Protein AF-0000000074472280 (afdb_homodimer)

Secondary structure (DSSP, 8-state):
-------EEEEEEEEEEEEEEES-TT--STTS--SEEPPPPTTT--TT---HHHHHHHHHHHTPPPEEETTTTEEEEEEE-/-------EEEEEEEEEEEEEEES-TT--STT---SEEPPBPTTT--BT---HHHHHHHHHHHTPPPEEETTTTEEEEEEE-

Structure (mmCIF, N/CA/C/O backbone):
data_AF-0000000074472280-model_v1
#
loop_
_entity.id
_entity.type
_entity.pdbx_description
1 polymer 'Uncharacterized protein'
#
loop_
_atom_site.group_PDB
_atom_site.id
_atom_site.type_symbol
_atom_site.label_atom_id
_atom_site.label_alt_id
_atom_site.label_comp_id
_atom_site.label_asym_id
_atom_site.label_entity_id
_atom_site.label_seq_id
_atom_site.pdbx_PDB_ins_code
_atom_site.Cartn_x
_atom_site.Cartn_y
_atom_site.Cartn_z
_atom_site.occupancy
_atom_site.B_iso_or_equiv
_atom_site.auth_seq_id
_atom_site.auth_comp_id
_atom_site.auth_asym_id
_atom_site.auth_atom_id
_atom_site.pdbx_PDB_model_num
ATOM 1 N N . GLN A 1 1 ? 9.641 37.844 3.061 1 42.91 1 GLN A N 1
ATOM 2 C CA . GLN A 1 1 ? 9.625 36.5 3.662 1 42.91 1 GLN A CA 1
ATOM 3 C C . GLN A 1 1 ? 8.391 35.719 3.223 1 42.91 1 GLN A C 1
ATOM 5 O O . GLN A 1 1 ? 7.273 36.031 3.643 1 42.91 1 GLN A O 1
ATOM 10 N N . VAL A 1 2 ? 8.328 35.312 2.062 1 52.56 2 VAL A N 1
ATOM 11 C CA . VAL A 1 2 ? 7.145 34.594 1.622 1 52.56 2 VAL A CA 1
ATOM 12 C C . VAL A 1 2 ? 6.828 33.469 2.609 1 52.56 2 VAL A C 1
ATOM 14 O O . VAL A 1 2 ? 7.68 32.625 2.893 1 52.56 2 VAL A O 1
ATOM 17 N N . ARG A 1 3 ? 6.039 33.75 3.639 1 56.03 3 ARG A N 1
ATOM 18 C CA . ARG A 1 3 ? 5.57 32.844 4.66 1 56.03 3 ARG A CA 1
ATOM 19 C C . ARG A 1 3 ? 5.105 31.516 4.035 1 56.03 3 ARG A C 1
ATOM 21 O O . ARG A 1 3 ? 4.055 31.469 3.396 1 56.03 3 ARG A O 1
ATOM 28 N N . VAL A 1 4 ? 5.996 30.703 3.531 1 59.69 4 VAL A N 1
ATOM 29 C CA . VAL A 1 4 ? 5.609 29.391 3.025 1 59.69 4 VAL A CA 1
ATOM 30 C C . VAL A 1 4 ? 4.809 28.641 4.09 1 59.69 4 VAL A C 1
ATOM 32 O O . VAL A 1 4 ? 5.301 28.406 5.191 1 59.69 4 VAL A O 1
ATOM 35 N N . ASN A 1 5 ? 3.479 28.938 4.137 1 73.81 5 ASN A N 1
ATOM 36 C CA . ASN A 1 5 ? 2.66 28.219 5.102 1 73.81 5 ASN A CA 1
ATOM 37 C C . ASN A 1 5 ? 2.9 26.719 5.023 1 73.81 5 ASN A C 1
ATOM 39 O O . ASN A 1 5 ? 2.467 26.062 4.074 1 73.81 5 ASN A O 1
ATOM 43 N N . LEU A 1 6 ? 3.885 26.266 5.777 1 85.88 6 LEU A N 1
ATOM 44 C CA . LEU A 1 6 ? 4.195 24.844 5.863 1 85.88 6 LEU A CA 1
ATOM 45 C C . LEU A 1 6 ? 2.957 24.031 6.23 1 85.88 6 LEU A C 1
ATOM 47 O O . LEU A 1 6 ? 2.168 24.453 7.082 1 85.88 6 LEU A O 1
ATOM 51 N N . SER A 1 7 ? 2.533 23.266 5.371 1 90.62 7 SER A N 1
ATOM 52 C CA . SER A 1 7 ? 1.455 22.328 5.68 1 90.62 7 SER A CA 1
ATOM 53 C C . SER A 1 7 ? 1.919 20.875 5.539 1 90.62 7 SER A C 1
ATOM 55 O O . SER A 1 7 ? 2.975 20.609 4.957 1 90.62 7 SER A O 1
ATOM 57 N N . GLN A 1 8 ? 1.145 20.031 6.211 1 92.81 8 GLN A N 1
ATOM 58 C CA . GLN A 1 8 ? 1.376 18.594 6.078 1 92.81 8 GLN A CA 1
ATOM 59 C C . GLN A 1 8 ? 0.146 17.891 5.512 1 92.81 8 GLN A C 1
ATOM 61 O O . GLN A 1 8 ? -0.974 18.391 5.633 1 92.81 8 GLN A O 1
ATOM 66 N N . ILE A 1 9 ? 0.448 16.875 4.84 1 92.88 9 ILE A N 1
ATOM 67 C CA . ILE A 1 9 ? -0.603 15.969 4.395 1 92.88 9 ILE A CA 1
ATOM 68 C C . ILE A 1 9 ? -0.674 14.766 5.332 1 92.88 9 ILE A C 1
ATOM 70 O O . ILE A 1 9 ? 0.354 14.172 5.676 1 92.88 9 ILE A O 1
ATOM 74 N N . VAL A 1 10 ? -1.847 14.469 5.828 1 93.62 10 VAL A N 1
ATOM 75 C CA . VAL A 1 10 ? -2.123 13.25 6.582 1 93.62 10 VAL A CA 1
ATOM 76 C C . VAL A 1 10 ? -2.984 12.312 5.746 1 93.62 10 VAL A C 1
ATOM 78 O O . VAL A 1 10 ? -4.09 12.672 5.336 1 93.62 10 VAL A O 1
ATOM 81 N N . LEU A 1 11 ? -2.404 11.211 5.484 1 94.75 11 LEU A N 1
ATOM 82 C CA . LEU A 1 11 ? -3.119 10.203 4.707 1 94.75 11 LEU A CA 1
ATOM 83 C C . LEU A 1 11 ? -3.441 8.984 5.566 1 94.75 11 LEU A C 1
ATOM 85 O O . LEU A 1 11 ? -2.57 8.461 6.27 1 94.75 11 LEU A O 1
ATOM 89 N N . ASN A 1 12 ? -4.656 8.547 5.52 1 94.25 12 ASN A N 1
ATOM 90 C CA . ASN A 1 12 ? -5.129 7.305 6.117 1 94.25 12 ASN A CA 1
ATOM 91 C C . ASN A 1 12 ? -5.551 6.297 5.051 1 94.25 12 ASN A C 1
ATOM 93 O O . ASN A 1 12 ? -6.16 6.668 4.047 1 94.25 12 ASN A O 1
ATOM 97 N N . THR A 1 13 ? -5.27 5.082 5.359 1 95.75 13 THR A N 1
ATOM 98 C CA . THR A 1 13 ? -5.672 4.074 4.383 1 95.75 13 THR A CA 1
ATOM 99 C C . THR A 1 13 ? -6.152 2.805 5.082 1 95.75 13 THR A C 1
ATOM 101 O O . THR A 1 13 ? -5.602 2.414 6.113 1 95.75 13 THR A O 1
ATOM 104 N N . ILE A 1 14 ? -7.211 2.256 4.555 1 96.25 14 ILE A N 1
ATOM 105 C CA . ILE A 1 14 ? -7.66 0.906 4.883 1 96.25 14 ILE A CA 1
ATOM 106 C C . ILE A 1 14 ? -7.109 -0.083 3.857 1 96.25 14 ILE A C 1
ATOM 108 O O . ILE A 1 14 ? -7.137 0.183 2.652 1 96.25 14 ILE A O 1
ATOM 112 N N . PHE A 1 15 ? -6.633 -1.098 4.375 1 95.38 15 PHE A N 1
ATOM 113 C CA . PHE A 1 15 ? -5.938 -2.043 3.51 1 95.38 15 PHE A CA 1
ATOM 114 C C . PHE A 1 15 ? -6.262 -3.479 3.906 1 95.38 15 PHE A C 1
ATOM 116 O O . PHE A 1 15 ? -6.27 -3.812 5.094 1 95.38 15 PHE A O 1
ATOM 123 N N . TYR A 1 16 ? -6.605 -4.277 2.926 1 94.06 16 TYR A N 1
ATOM 124 C CA . TYR A 1 16 ? -6.758 -5.723 3.062 1 94.06 16 TYR A CA 1
ATOM 125 C C . TYR A 1 16 ? -6.09 -6.453 1.906 1 94.06 16 TYR A C 1
ATOM 127 O O . TYR A 1 16 ? -6.188 -6.027 0.753 1 94.06 16 TYR A O 1
ATOM 135 N N . SER A 1 17 ? -5.422 -7.539 2.195 1 95.06 17 SER A N 1
ATOM 136 C CA . SER A 1 17 ? -4.727 -8.266 1.14 1 95.06 17 SER A CA 1
ATOM 137 C C . SER A 1 17 ? -4.941 -9.773 1.275 1 95.06 17 SER A C 1
ATOM 139 O O . SER A 1 17 ? -5.227 -10.266 2.367 1 95.06 17 SER A O 1
ATOM 141 N N . TYR A 1 18 ? -4.809 -10.406 0.208 1 92.94 18 TYR A N 1
ATOM 142 C CA . TYR A 1 18 ? -4.773 -11.859 0.121 1 92.94 18 TYR A CA 1
ATOM 143 C C . TYR A 1 18 ? -3.803 -12.312 -0.962 1 92.94 18 TYR A C 1
ATOM 145 O O . TYR A 1 18 ? -3.725 -11.703 -2.031 1 92.94 18 TYR A O 1
ATOM 153 N N . PHE A 1 19 ? -3.033 -13.359 -0.552 1 93.75 19 PHE A N 1
ATOM 154 C CA . PHE A 1 19 ? -2.127 -13.836 -1.588 1 93.75 19 PHE A CA 1
ATOM 155 C C . PHE A 1 19 ? -2.145 -15.359 -1.659 1 93.75 19 PHE A C 1
ATOM 157 O O . PHE A 1 19 ? -2.557 -16.031 -0.708 1 93.75 19 PHE A O 1
ATOM 164 N N . TYR A 1 20 ? -1.777 -15.898 -2.799 1 93.62 20 TYR A N 1
ATOM 165 C CA . TYR A 1 20 ? -1.682 -17.328 -3.053 1 93.62 20 TYR A CA 1
ATOM 166 C C . TYR A 1 20 ? -0.495 -17.641 -3.955 1 93.62 20 TYR A C 1
ATOM 168 O O . TYR A 1 20 ? 0.138 -16.734 -4.5 1 93.62 20 TYR 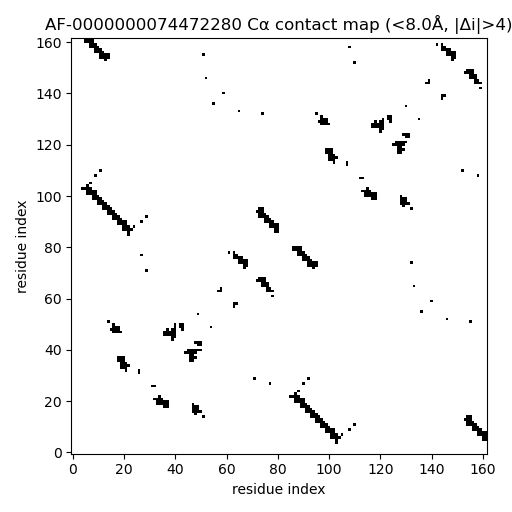A O 1
ATOM 176 N N . ILE A 1 21 ? -0.223 -18.938 -4.004 1 92.94 21 ILE A N 1
ATOM 177 C CA . ILE A 1 21 ? 0.911 -19.438 -4.777 1 92.94 21 ILE A CA 1
ATOM 178 C C . ILE A 1 21 ? 0.408 -20.156 -6.027 1 92.94 21 ILE A C 1
ATOM 180 O O . ILE A 1 21 ? -0.558 -20.922 -5.969 1 92.94 21 ILE A O 1
ATOM 184 N N . ILE A 1 22 ? 1.113 -19.875 -7.141 1 91.19 22 ILE A N 1
ATOM 185 C CA . ILE A 1 22 ? 0.771 -20.562 -8.383 1 91.19 22 ILE A CA 1
ATOM 186 C C . ILE A 1 22 ? 2.031 -21.156 -9 1 91.19 22 ILE A C 1
ATOM 188 O O . ILE A 1 22 ? 3.125 -20.609 -8.852 1 91.19 22 ILE A O 1
ATOM 192 N N . PHE A 1 23 ? 1.786 -22.297 -9.703 1 88.19 23 PHE A N 1
ATOM 193 C CA . PHE A 1 23 ? 2.877 -22.922 -10.43 1 88.19 23 PHE A CA 1
ATOM 194 C C . PHE A 1 23 ? 2.709 -22.734 -11.93 1 88.19 23 PHE A C 1
ATOM 196 O O . PHE A 1 23 ? 3.67 -22.875 -12.695 1 88.19 23 PHE A O 1
ATOM 203 N N . ASN A 1 24 ? 1.408 -22.484 -12.289 1 83.25 24 ASN A N 1
ATOM 204 C CA . ASN A 1 24 ? 1.132 -22.188 -13.688 1 83.25 24 ASN A CA 1
ATOM 205 C C . ASN A 1 24 ? 1.139 -20.672 -13.953 1 83.25 24 ASN A C 1
ATOM 207 O O . ASN A 1 24 ? 0.24 -19.969 -13.508 1 83.25 24 ASN A O 1
ATOM 211 N N . PHE A 1 25 ? 1.975 -20.203 -14.734 1 82.62 25 PHE A N 1
ATOM 212 C CA . PHE A 1 25 ? 2.252 -18.781 -14.906 1 82.62 25 PHE A CA 1
ATOM 213 C C . PHE A 1 25 ? 1.36 -18.188 -15.984 1 82.62 25 PHE A C 1
ATOM 215 O O . PHE A 1 25 ? 1.371 -16.969 -16.203 1 82.62 25 PHE A O 1
ATOM 222 N N . GLU A 1 26 ? 0.567 -19 -16.578 1 81.38 26 GLU A N 1
ATOM 223 C CA . GLU A 1 26 ? -0.239 -18.516 -17.688 1 81.38 26 GLU A CA 1
ATOM 224 C C . GLU A 1 26 ? -1.446 -17.719 -17.203 1 81.38 26 GLU A C 1
ATOM 226 O O . GLU A 1 26 ? -1.986 -16.891 -17.938 1 81.38 26 GLU A O 1
ATOM 231 N N . TYR A 1 27 ? -1.802 -18 -15.977 1 77 27 TYR A N 1
ATOM 232 C CA . TYR A 1 27 ? -2.996 -17.312 -15.484 1 77 27 TYR A CA 1
ATOM 233 C C . TYR A 1 27 ? -2.73 -16.656 -14.141 1 77 27 TYR A C 1
ATOM 235 O O . TYR A 1 27 ? -2.514 -17.328 -13.133 1 77 27 TYR A O 1
ATOM 243 N N . THR A 1 28 ? -2.666 -15.297 -14.172 1 78.75 28 THR A N 1
ATOM 244 C CA . THR A 1 28 ? -2.322 -14.609 -12.938 1 78.75 28 THR A CA 1
ATOM 245 C C . THR A 1 28 ? -3.406 -13.602 -12.555 1 78.75 28 THR A C 1
ATOM 247 O O . THR A 1 28 ? -3.301 -12.922 -11.531 1 78.75 28 THR A O 1
ATOM 250 N N . SER A 1 29 ? -4.496 -13.469 -13.328 1 78.5 29 SER A N 1
ATOM 251 C CA . SER A 1 29 ? -5.547 -12.5 -13.023 1 78.5 29 SER A CA 1
ATOM 252 C C . SER A 1 29 ? -6.445 -13.008 -11.898 1 78.5 29 SER A C 1
ATOM 254 O O . SER A 1 29 ? -6.527 -14.211 -11.648 1 78.5 29 SER A O 1
ATOM 256 N N . PRO A 1 30 ? -7.086 -12.062 -11.203 1 75.88 30 PRO A N 1
ATOM 257 C CA . PRO A 1 30 ? -8.039 -12.5 -10.172 1 75.88 30 PRO A CA 1
ATOM 258 C C . PRO A 1 30 ? -9.031 -13.539 -10.695 1 75.88 30 PRO A C 1
ATOM 260 O O . PRO A 1 30 ? -9.547 -13.398 -11.812 1 75.88 30 PRO A O 1
ATOM 263 N N . GLY A 1 31 ? -9.258 -14.617 -9.906 1 74.19 31 GLY A N 1
ATOM 264 C CA . GLY A 1 31 ? -10.188 -15.656 -10.297 1 74.19 31 GLY A CA 1
ATOM 265 C C . GLY A 1 31 ? -9.5 -16.875 -10.875 1 74.19 31 GLY A C 1
ATOM 266 O O . GLY A 1 31 ? -10.141 -17.922 -11.078 1 74.19 31 GLY A O 1
ATOM 267 N N . CYS A 1 32 ? -8.266 -16.781 -11.25 1 78.56 32 CYS A N 1
ATOM 268 C CA . CYS A 1 32 ? -7.543 -17.938 -11.781 1 78.56 32 CYS A CA 1
ATOM 269 C C . CYS A 1 32 ? -7.281 -18.969 -10.688 1 78.56 32 CYS A C 1
ATOM 271 O O . CYS A 1 32 ? -7.16 -18.609 -9.508 1 78.56 32 CYS A O 1
ATOM 273 N N . PRO A 1 33 ? -7.281 -20.234 -11.109 1 80.44 33 PRO A N 1
ATOM 274 C CA . PRO A 1 33 ? -6.977 -21.281 -10.117 1 80.44 33 PRO A CA 1
ATOM 275 C C . PRO A 1 33 ? -5.602 -21.094 -9.477 1 80.44 33 PRO A C 1
ATOM 277 O O . PRO A 1 33 ? -4.656 -20.656 -10.148 1 80.44 33 PRO A O 1
ATOM 280 N N . PHE A 1 34 ? -5.691 -21.234 -8.148 1 81.62 34 PHE A N 1
ATOM 281 C CA . PHE A 1 34 ? -4.41 -21.156 -7.457 1 81.62 34 PHE A CA 1
ATOM 282 C C . PHE A 1 34 ? -3.971 -22.547 -6.992 1 81.62 34 PHE A C 1
ATOM 284 O O . PHE A 1 34 ? -4.77 -23.484 -6.977 1 81.62 34 PHE A O 1
ATOM 291 N N . THR A 1 35 ? -2.695 -22.688 -6.766 1 86.88 35 THR A N 1
ATOM 292 C CA . THR A 1 35 ? -2.129 -23.953 -6.32 1 86.88 35 THR A CA 1
ATOM 293 C C . THR A 1 35 ? -2.379 -24.156 -4.828 1 86.88 35 THR A C 1
ATOM 295 O O . THR A 1 35 ? -2.906 -25.203 -4.422 1 86.88 35 THR A O 1
ATOM 298 N N . ARG A 1 36 ? -1.951 -23.172 -4.023 1 90.62 36 ARG A N 1
ATOM 299 C CA . ARG A 1 36 ? -2.189 -23.234 -2.584 1 90.62 36 ARG A CA 1
ATOM 300 C C . ARG A 1 36 ? -2.258 -21.844 -1.967 1 90.62 36 ARG A C 1
ATOM 302 O O . ARG A 1 36 ? -1.747 -20.891 -2.541 1 90.62 36 ARG A O 1
ATOM 309 N N . PRO A 1 37 ? -2.896 -21.844 -0.76 1 91.25 37 PRO A N 1
ATOM 310 C CA . PRO A 1 37 ? -2.877 -20.562 -0.035 1 91.25 37 PRO A CA 1
ATOM 311 C C . PRO A 1 37 ? -1.471 -20.141 0.386 1 91.25 37 PRO A C 1
ATOM 313 O O . PRO A 1 37 ? -0.547 -20.969 0.366 1 91.25 37 PRO A O 1
ATOM 316 N N . GLY A 1 38 ? -1.354 -18.844 0.63 1 90.44 38 GLY A N 1
ATOM 317 C CA . GLY A 1 38 ? -0.11 -18.344 1.186 1 90.44 38 GLY A CA 1
ATOM 318 C C . GLY A 1 38 ? 0.133 -18.797 2.613 1 90.44 38 GLY A C 1
ATOM 319 O O . GLY A 1 38 ? -0.814 -19.078 3.352 1 90.44 38 GLY A O 1
ATOM 320 N N . ASP A 1 39 ? 1.345 -18.828 2.91 1 87.38 39 ASP A N 1
ATOM 321 C CA . ASP A 1 39 ? 1.703 -19.125 4.293 1 87.38 39 ASP A CA 1
ATOM 322 C C . ASP A 1 39 ? 1.33 -17.969 5.219 1 87.38 39 ASP A C 1
ATOM 324 O O . ASP A 1 39 ? 1.149 -16.844 4.77 1 87.38 39 ASP A O 1
ATOM 328 N N . PRO A 1 40 ? 1.061 -18.328 6.551 1 82.94 40 PRO A N 1
ATOM 329 C CA . PRO A 1 40 ? 0.833 -17.234 7.48 1 82.94 40 PRO A CA 1
ATOM 330 C C . PRO A 1 40 ? 1.961 -16.203 7.461 1 82.94 40 PRO A C 1
ATOM 332 O O . PRO A 1 40 ? 3.133 -16.562 7.332 1 82.94 40 PRO A O 1
ATOM 335 N N . GLY A 1 41 ? 1.492 -14.938 7.395 1 71 41 GLY A N 1
ATOM 336 C CA . GLY A 1 41 ? 2.479 -13.867 7.453 1 71 41 GLY A CA 1
ATOM 337 C C . GLY A 1 41 ? 3.102 -13.703 8.828 1 71 41 GLY A C 1
ATOM 338 O O . GLY A 1 41 ? 2.574 -14.219 9.82 1 71 41 GLY A O 1
ATOM 339 N N . PRO A 1 42 ? 4.316 -13.141 8.773 1 65.44 42 PRO A N 1
ATOM 340 C CA . PRO A 1 42 ? 5.023 -13.008 10.047 1 65.44 42 PRO A CA 1
ATOM 341 C C . PRO A 1 42 ? 4.27 -12.141 11.055 1 65.44 42 PRO A C 1
ATOM 343 O O . PRO A 1 42 ? 4.492 -12.258 12.258 1 65.44 42 PRO A O 1
ATOM 346 N N . TYR A 1 43 ? 3.355 -11.266 10.562 1 61.59 43 TYR A N 1
ATOM 347 C CA . TYR A 1 43 ? 2.797 -10.328 11.531 1 61.59 43 TYR A CA 1
ATOM 348 C C . TYR A 1 43 ? 1.331 -10.641 11.805 1 61.59 43 TYR A C 1
ATOM 350 O O . TYR A 1 43 ? 0.793 -10.25 12.852 1 61.59 43 TYR A O 1
ATOM 358 N N . THR A 1 44 ? 0.61 -11.133 10.844 1 64.75 44 THR A N 1
ATOM 359 C CA . THR A 1 44 ? -0.833 -11.258 11.016 1 64.75 44 THR A CA 1
ATOM 360 C C . THR A 1 44 ? -1.196 -12.648 11.523 1 64.75 44 THR A C 1
ATOM 362 O O . THR A 1 44 ? -2.303 -12.867 12.023 1 64.75 44 THR A O 1
ATOM 365 N N . ASN A 1 45 ? -0.296 -13.523 11.656 1 72.19 45 ASN A N 1
ATOM 366 C CA . ASN A 1 45 ? -0.612 -14.922 11.922 1 72.19 45 ASN A CA 1
ATOM 367 C C . ASN A 1 45 ? -1.84 -15.383 11.141 1 72.19 45 ASN A C 1
ATOM 369 O O . ASN A 1 45 ? -2.541 -16.297 11.555 1 72.19 45 ASN A O 1
ATOM 373 N N . LEU A 1 46 ? -2.273 -14.531 10.281 1 82.69 46 LEU A N 1
ATOM 374 C CA . LEU A 1 46 ? -3.379 -14.875 9.398 1 82.69 46 LEU A CA 1
ATOM 375 C C . LEU A 1 46 ? -2.859 -15.453 8.078 1 82.69 46 LEU A C 1
ATOM 377 O O . LEU A 1 46 ? -1.904 -14.922 7.504 1 82.69 46 LEU A O 1
ATOM 381 N N . ILE A 1 47 ? -3.414 -16.531 7.715 1 90 47 ILE A N 1
ATOM 382 C CA . ILE A 1 47 ? -3.047 -17.203 6.469 1 90 47 ILE A CA 1
ATOM 383 C C . ILE A 1 47 ? -3.326 -16.281 5.289 1 90 47 ILE A C 1
ATOM 385 O O . ILE A 1 47 ? -4.355 -15.594 5.254 1 90 47 ILE A O 1
ATOM 389 N N . SER A 1 48 ? -2.385 -16.234 4.363 1 93.31 48 SER A N 1
ATOM 390 C CA . SER A 1 48 ? -2.561 -15.672 3.031 1 93.31 48 SER A CA 1
ATOM 391 C C . SER A 1 48 ? -2.729 -14.156 3.098 1 93.31 48 SER A C 1
ATOM 393 O O . SER A 1 48 ? -3.311 -13.547 2.195 1 93.31 48 SER A O 1
ATOM 395 N N . THR A 1 49 ? -2.26 -13.492 4.219 1 93.12 49 THR A N 1
ATOM 396 C CA . THR A 1 49 ? -2.322 -12.039 4.328 1 93.12 49 THR A CA 1
ATOM 397 C C . THR A 1 49 ? -0.926 -11.453 4.516 1 93.12 49 THR A C 1
ATOM 399 O O . THR A 1 49 ? -0.045 -12.102 5.086 1 93.12 49 THR A O 1
ATOM 402 N N . LEU A 1 50 ? -0.621 -10.281 4.031 1 93 50 LEU A N 1
ATOM 403 C CA . LEU A 1 50 ? 0.565 -9.461 4.277 1 93 50 LEU A CA 1
ATOM 404 C C . LEU A 1 50 ? 0.177 -8.07 4.766 1 93 50 LEU A C 1
ATOM 406 O O . LEU A 1 50 ? -0.865 -7.543 4.379 1 93 50 LEU A O 1
ATOM 410 N N . SER A 1 51 ? 0.977 -7.57 5.621 1 92.75 51 SER A N 1
ATOM 411 C CA . SER A 1 51 ? 0.732 -6.203 6.074 1 92.75 51 SER A CA 1
ATOM 412 C C . SER A 1 51 ? 0.987 -5.195 4.961 1 92.75 51 SER A C 1
ATOM 414 O O . SER A 1 51 ? 1.685 -5.5 3.988 1 92.75 51 SER A O 1
ATOM 416 N N . PHE A 1 52 ? 0.46 -4.039 5.102 1 95.56 52 PHE A N 1
ATOM 417 C CA . PHE A 1 52 ? 0.673 -2.941 4.164 1 95.56 52 PHE A CA 1
ATOM 418 C C . PHE A 1 52 ? 2.156 -2.617 4.039 1 95.56 52 PHE A C 1
ATOM 420 O O . PHE A 1 52 ? 2.688 -2.523 2.932 1 95.56 52 PHE A O 1
ATOM 427 N N . LYS A 1 53 ? 2.836 -2.551 5.16 1 93.75 53 LYS A N 1
ATOM 428 C CA . LYS A 1 53 ? 4.266 -2.254 5.172 1 93.75 53 LYS A CA 1
ATOM 429 C C . LYS A 1 53 ? 5.051 -3.309 4.398 1 93.75 53 LYS A C 1
ATOM 431 O O . LYS A 1 53 ? 5.926 -2.977 3.596 1 93.75 53 LYS A O 1
ATOM 436 N N . LYS A 1 54 ? 4.773 -4.539 4.664 1 93.25 54 LYS A N 1
ATOM 437 C CA . LYS A 1 54 ? 5.488 -5.625 3.996 1 93.25 54 LYS A CA 1
ATOM 438 C C . LYS A 1 54 ? 5.246 -5.594 2.488 1 93.25 54 LYS A C 1
ATOM 440 O O . LYS A 1 54 ? 6.148 -5.902 1.705 1 93.25 54 LYS A O 1
ATOM 445 N N . ILE A 1 55 ? 4.035 -5.262 2.096 1 95.75 55 ILE A N 1
ATOM 446 C CA . ILE A 1 55 ? 3.719 -5.211 0.673 1 95.75 55 ILE A CA 1
ATOM 447 C C . ILE A 1 55 ? 4.508 -4.09 0.005 1 95.75 55 ILE A C 1
ATOM 449 O O . ILE A 1 55 ? 5.09 -4.285 -1.065 1 95.75 55 ILE A O 1
ATOM 453 N N . ILE A 1 56 ? 4.574 -2.924 0.611 1 96.19 56 ILE A N 1
ATOM 454 C CA . ILE A 1 56 ? 5.34 -1.812 0.058 1 96.19 56 ILE A CA 1
ATOM 455 C C . ILE A 1 56 ? 6.812 -2.203 -0.051 1 96.19 56 ILE A C 1
ATOM 457 O O . ILE A 1 56 ? 7.453 -1.958 -1.076 1 96.19 56 ILE A O 1
ATOM 461 N N . GLU A 1 57 ? 7.375 -2.832 0.967 1 94.62 57 GLU A N 1
ATOM 462 C CA . GLU A 1 57 ? 8.758 -3.311 0.931 1 94.62 57 GLU A CA 1
ATOM 463 C C . GLU A 1 57 ? 8.969 -4.285 -0.223 1 94.62 57 GLU A C 1
ATOM 465 O O . GLU A 1 57 ? 9.984 -4.211 -0.921 1 94.62 57 GLU A O 1
ATOM 470 N N . THR A 1 58 ? 8.047 -5.215 -0.379 1 95.12 58 THR A N 1
ATOM 471 C CA . THR A 1 58 ? 8.133 -6.23 -1.426 1 95.12 58 THR A CA 1
ATOM 472 C C . THR A 1 58 ? 8.133 -5.582 -2.807 1 95.12 58 THR A C 1
ATOM 474 O O . THR A 1 58 ? 8.953 -5.93 -3.66 1 95.12 58 THR A O 1
ATOM 477 N N . ILE A 1 59 ? 7.211 -4.652 -3.023 1 97.12 59 ILE A N 1
ATOM 478 C CA . ILE A 1 59 ? 7.09 -3.961 -4.301 1 97.12 59 ILE A CA 1
ATOM 479 C C . ILE A 1 59 ? 8.383 -3.213 -4.609 1 97.12 59 ILE A C 1
ATOM 481 O O . ILE A 1 59 ? 8.914 -3.303 -5.719 1 97.12 59 ILE A O 1
ATOM 485 N N . ASN A 1 60 ? 8.906 -2.486 -3.654 1 95.56 60 ASN A N 1
ATOM 486 C CA . ASN A 1 60 ? 10.117 -1.693 -3.838 1 95.56 60 ASN A CA 1
ATOM 487 C C . ASN A 1 60 ? 11.344 -2.58 -4.066 1 95.56 60 ASN A C 1
ATOM 489 O O . ASN A 1 60 ? 12.133 -2.328 -4.977 1 95.56 60 ASN A O 1
ATOM 493 N N . PHE A 1 61 ? 11.461 -3.562 -3.277 1 95.12 61 PHE A N 1
ATOM 494 C CA . PHE A 1 61 ? 12.641 -4.426 -3.328 1 95.12 61 PHE A CA 1
ATOM 495 C C . PHE A 1 61 ? 12.703 -5.172 -4.656 1 95.12 61 PHE A C 1
ATOM 497 O O . PHE A 1 61 ? 13.789 -5.348 -5.219 1 95.12 61 PHE A O 1
ATOM 504 N N . ASN A 1 62 ? 11.547 -5.621 -5.18 1 95.62 62 ASN A N 1
ATOM 505 C CA . ASN A 1 62 ? 11.5 -6.465 -6.371 1 95.62 62 ASN A CA 1
ATOM 506 C C . ASN A 1 62 ? 11.172 -5.648 -7.621 1 95.62 62 ASN A C 1
ATOM 508 O O . ASN A 1 62 ? 11.016 -6.207 -8.711 1 95.62 62 ASN A O 1
ATOM 512 N N . ASN A 1 63 ? 10.977 -4.336 -7.434 1 95.75 63 ASN A N 1
ATOM 513 C CA . ASN A 1 63 ? 10.633 -3.465 -8.555 1 95.75 63 ASN A CA 1
ATOM 514 C C . ASN A 1 63 ? 9.414 -3.984 -9.312 1 95.75 63 ASN A C 1
ATOM 516 O O . ASN A 1 63 ? 9.453 -4.129 -10.531 1 95.75 63 ASN A O 1
ATOM 520 N N . ILE A 1 64 ? 8.43 -4.219 -8.641 1 96.69 64 ILE A N 1
ATOM 521 C CA . ILE A 1 64 ? 7.238 -4.879 -9.172 1 96.69 64 ILE A CA 1
ATOM 522 C C . ILE A 1 64 ? 6.297 -3.836 -9.773 1 96.69 64 ILE A C 1
ATOM 524 O O . ILE A 1 64 ? 6.133 -2.746 -9.219 1 96.69 64 ILE A O 1
ATOM 528 N N . ILE A 1 65 ? 5.613 -4.238 -10.812 1 95.81 65 ILE A N 1
ATOM 529 C CA . ILE A 1 65 ? 4.559 -3.43 -11.414 1 95.81 65 ILE A CA 1
ATOM 530 C C . ILE A 1 65 ? 3.227 -3.729 -10.727 1 95.81 65 ILE A C 1
ATOM 532 O O . ILE A 1 65 ? 2.883 -4.891 -10.508 1 95.81 65 ILE A O 1
ATOM 536 N N . ILE A 1 66 ? 2.514 -2.684 -10.359 1 96.5 66 ILE A N 1
ATOM 537 C CA . ILE A 1 66 ? 1.182 -2.803 -9.773 1 96.5 66 ILE A CA 1
ATOM 538 C C . ILE A 1 66 ? 0.13 -2.762 -10.883 1 96.5 66 ILE A C 1
ATOM 540 O O . ILE A 1 66 ? 0.172 -1.892 -11.758 1 96.5 66 ILE A O 1
ATOM 544 N N . ILE A 1 67 ? -0.761 -3.646 -10.945 1 94.5 67 ILE A N 1
ATOM 545 C CA . ILE A 1 67 ? -1.846 -3.703 -11.922 1 94.5 67 ILE A CA 1
ATOM 546 C C . ILE A 1 67 ? -3.172 -3.387 -11.234 1 94.5 67 ILE A C 1
ATOM 548 O O . ILE A 1 67 ? -3.492 -3.963 -10.195 1 94.5 67 ILE A O 1
ATOM 552 N N . TRP A 1 68 ? -3.943 -2.473 -11.742 1 95.38 68 TRP A N 1
ATOM 553 C CA . TRP A 1 68 ? -5.285 -2.172 -11.258 1 95.38 68 TRP A CA 1
ATOM 554 C C . TRP A 1 68 ? -6.34 -2.912 -12.078 1 95.38 68 TRP A C 1
ATOM 556 O O . TRP A 1 68 ? -6.391 -2.775 -13.305 1 95.38 68 TRP A O 1
ATOM 566 N N . ASP A 1 69 ? -7.098 -3.699 -11.422 1 93.31 69 ASP A N 1
ATOM 567 C CA . ASP A 1 69 ? -8.266 -4.348 -12.008 1 93.31 69 ASP A CA 1
ATOM 568 C C . ASP A 1 69 ? -9.547 -3.594 -11.656 1 93.31 69 ASP A C 1
ATOM 570 O O . ASP A 1 69 ? -10.078 -3.738 -10.555 1 93.31 69 ASP A O 1
ATOM 574 N N . GLU A 1 70 ? -10.102 -2.912 -12.586 1 92.25 70 GLU A N 1
ATOM 575 C CA . GLU A 1 70 ? -11.273 -2.07 -12.359 1 92.25 70 GLU A CA 1
ATOM 576 C C . GLU A 1 70 ? -12.516 -2.912 -12.062 1 92.25 70 GLU A C 1
ATOM 578 O O . GLU A 1 70 ? -13.32 -2.555 -11.203 1 92.25 70 GLU A O 1
ATOM 583 N N . THR A 1 71 ? -12.617 -4.02 -12.789 1 92.56 71 THR A N 1
ATOM 584 C CA . THR A 1 71 ? -13.789 -4.871 -12.633 1 92.56 71 THR A CA 1
ATOM 585 C C . THR A 1 71 ? -13.836 -5.473 -11.234 1 92.56 71 THR A C 1
ATOM 587 O O . THR A 1 71 ? -14.875 -5.414 -10.562 1 92.56 71 THR A O 1
ATOM 590 N N . ALA A 1 72 ? -12.711 -5.98 -10.75 1 92.62 72 ALA A N 1
ATOM 591 C CA . ALA A 1 72 ? -12.656 -6.609 -9.438 1 92.62 72 ALA A CA 1
ATOM 592 C C . ALA A 1 72 ? -12.406 -5.578 -8.344 1 92.62 72 ALA A C 1
ATOM 594 O O . ALA A 1 72 ? -12.523 -5.887 -7.152 1 92.62 72 ALA A O 1
ATOM 595 N N . ALA A 1 73 ? -12.07 -4.324 -8.734 1 93.06 73 ALA A N 1
ATOM 596 C CA . ALA A 1 73 ? -11.758 -3.225 -7.82 1 93.06 73 ALA A CA 1
ATOM 597 C C . ALA A 1 73 ? -10.617 -3.602 -6.871 1 93.06 73 ALA A C 1
ATOM 599 O O . ALA A 1 73 ? -10.719 -3.396 -5.66 1 93.06 73 ALA A O 1
ATOM 600 N N . VAL A 1 74 ? -9.555 -4.234 -7.426 1 94.75 74 VAL A N 1
ATOM 601 C CA . VAL A 1 74 ? -8.375 -4.594 -6.648 1 94.75 74 VAL A CA 1
ATOM 602 C C . VAL A 1 74 ? -7.109 -4.227 -7.426 1 94.75 74 VAL A C 1
ATOM 604 O O . VAL A 1 74 ? -7.137 -4.133 -8.656 1 94.75 74 VAL A O 1
ATOM 607 N N . ASN A 1 75 ? -6.062 -3.93 -6.648 1 95.81 75 ASN A N 1
ATOM 608 C CA . ASN A 1 75 ? -4.707 -3.967 -7.184 1 95.81 75 ASN A CA 1
ATOM 609 C C . ASN A 1 75 ? -4.09 -5.355 -7.051 1 95.81 75 ASN A C 1
ATOM 611 O O . ASN A 1 75 ? -4.277 -6.027 -6.035 1 95.81 75 ASN A O 1
ATOM 615 N N . TYR A 1 76 ? -3.377 -5.766 -8.039 1 94.94 76 TYR A N 1
ATOM 616 C CA . TYR A 1 76 ? -2.652 -7.016 -7.832 1 94.94 76 TYR A CA 1
ATOM 617 C C . TYR A 1 76 ? -1.224 -6.91 -8.352 1 94.94 76 TYR A C 1
ATOM 619 O O . TYR A 1 76 ? -0.923 -6.066 -9.195 1 94.94 76 TYR A O 1
ATOM 627 N N . ILE A 1 77 ? -0.384 -7.652 -7.75 1 95.69 77 ILE A N 1
ATOM 628 C CA . ILE A 1 77 ? 1.031 -7.754 -8.094 1 95.69 77 ILE A CA 1
ATOM 629 C C . ILE A 1 77 ? 1.443 -9.219 -8.148 1 95.69 77 ILE A C 1
ATOM 631 O O . ILE A 1 77 ? 0.787 -10.078 -7.555 1 95.69 77 ILE A O 1
ATOM 635 N N . ILE A 1 78 ? 2.459 -9.461 -8.93 1 94.62 78 ILE A N 1
ATOM 636 C CA . ILE A 1 78 ? 2.98 -10.805 -9.109 1 94.62 78 ILE A CA 1
ATOM 637 C C . ILE A 1 78 ? 4.504 -10.789 -9.031 1 94.62 78 ILE A C 1
ATOM 639 O O . ILE A 1 78 ? 5.152 -9.922 -9.625 1 94.62 78 ILE A O 1
ATOM 643 N N . TRP A 1 79 ? 5.039 -11.719 -8.242 1 94.19 79 TRP A N 1
ATOM 644 C CA . TRP A 1 79 ? 6.492 -11.836 -8.211 1 94.19 79 TRP A CA 1
ATOM 645 C C . TRP A 1 79 ? 6.922 -13.281 -7.992 1 94.19 79 TRP A C 1
ATOM 647 O O . TRP A 1 79 ? 6.113 -14.117 -7.586 1 94.19 79 TRP A O 1
ATOM 657 N N . ASN A 1 80 ? 8.117 -13.531 -8.312 1 90.62 80 ASN A N 1
ATOM 658 C CA . ASN A 1 80 ? 8.656 -14.875 -8.172 1 90.62 80 ASN A CA 1
ATOM 659 C C . ASN A 1 80 ? 8.93 -15.227 -6.711 1 90.62 80 ASN A C 1
ATOM 661 O O . ASN A 1 80 ? 9.383 -14.375 -5.941 1 90.62 80 ASN A O 1
ATOM 665 N N . ASN A 1 81 ? 8.461 -16.391 -6.363 1 83.75 81 ASN A N 1
ATOM 666 C CA . ASN A 1 81 ? 8.688 -16.906 -5.023 1 83.75 81 ASN A CA 1
ATOM 667 C C . ASN A 1 81 ? 10.078 -17.547 -4.895 1 83.75 81 ASN A C 1
ATOM 669 O O . ASN A 1 81 ? 10.555 -18.188 -5.824 1 83.75 81 ASN A O 1
ATOM 673 N N . GLN B 1 1 ? 19.719 -32.156 -11.188 1 42.84 1 GLN B N 1
ATOM 674 C CA . GLN B 1 1 ? 18.969 -30.984 -11.594 1 42.84 1 GLN B CA 1
ATOM 675 C C . GLN B 1 1 ? 17.922 -30.625 -10.547 1 42.84 1 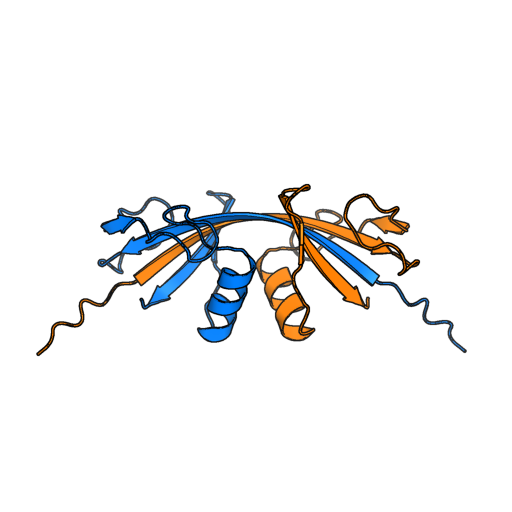GLN B C 1
ATOM 677 O O . GLN B 1 1 ? 16.922 -31.328 -10.383 1 42.84 1 GLN B O 1
ATOM 682 N N . VAL B 1 2 ? 18.25 -30.125 -9.484 1 52.03 2 VAL B N 1
ATOM 683 C CA . VAL B 1 2 ? 17.266 -29.797 -8.461 1 52.03 2 VAL B CA 1
ATOM 684 C C . VAL B 1 2 ? 16.141 -28.953 -9.07 1 52.03 2 VAL B C 1
ATOM 686 O O . VAL B 1 2 ? 16.406 -27.906 -9.664 1 52.03 2 VAL B O 1
ATOM 689 N N . ARG B 1 3 ? 15.094 -29.562 -9.578 1 56.31 3 ARG B N 1
ATOM 690 C CA . ARG B 1 3 ? 13.906 -28.938 -10.164 1 56.31 3 ARG B CA 1
ATOM 691 C C . ARG B 1 3 ? 13.398 -27.812 -9.289 1 56.31 3 ARG B C 1
ATOM 693 O O . ARG B 1 3 ? 12.852 -28.047 -8.211 1 56.31 3 ARG B O 1
ATOM 700 N N . VAL B 1 4 ? 14.086 -26.688 -9.219 1 59.44 4 VAL B N 1
ATOM 701 C CA . VAL B 1 4 ? 13.57 -25.531 -8.5 1 59.44 4 VAL B CA 1
ATOM 702 C C . VAL B 1 4 ? 12.148 -25.219 -8.969 1 59.44 4 VAL B C 1
ATOM 704 O O . VAL B 1 4 ? 11.922 -24.969 -10.156 1 59.44 4 VAL B O 1
ATOM 707 N N . ASN B 1 5 ? 11.164 -25.953 -8.383 1 73.75 5 ASN B N 1
ATOM 708 C CA . ASN B 1 5 ? 9.781 -25.656 -8.758 1 73.75 5 ASN B CA 1
ATOM 709 C C . ASN B 1 5 ? 9.492 -24.172 -8.68 1 73.75 5 ASN B C 1
ATOM 711 O O . ASN B 1 5 ? 9.336 -23.609 -7.586 1 73.75 5 ASN B O 1
ATOM 715 N N . LEU B 1 6 ? 9.781 -23.469 -9.758 1 85.88 6 LEU B N 1
ATOM 716 C CA . LEU B 1 6 ? 9.5 -22.047 -9.867 1 85.88 6 LEU B CA 1
ATOM 717 C C . LEU B 1 6 ? 8.031 -21.75 -9.562 1 85.88 6 LEU B C 1
ATOM 719 O O . LEU B 1 6 ? 7.148 -22.5 -9.992 1 85.88 6 LEU B O 1
ATOM 723 N N . SER B 1 7 ? 7.797 -21.094 -8.547 1 90.31 7 SER B N 1
ATOM 724 C CA . SER B 1 7 ? 6.445 -20.625 -8.25 1 90.31 7 SER B CA 1
ATOM 725 C C . SER B 1 7 ? 6.379 -19.109 -8.219 1 90.31 7 SER B C 1
ATOM 727 O O . SER B 1 7 ? 7.41 -18.438 -8.156 1 90.31 7 SER B O 1
ATOM 729 N N . GLN B 1 8 ? 5.129 -18.656 -8.398 1 92.69 8 GLN B N 1
ATOM 730 C CA . GLN B 1 8 ? 4.871 -17.234 -8.258 1 92.69 8 GLN B CA 1
ATOM 731 C C . GLN B 1 8 ? 3.859 -16.969 -7.148 1 92.69 8 GLN B C 1
ATOM 733 O O . GLN B 1 8 ? 3.066 -17.844 -6.797 1 92.69 8 GLN B O 1
ATOM 738 N N . ILE B 1 9 ? 4.047 -15.852 -6.594 1 92.81 9 ILE B N 1
ATOM 739 C CA . ILE B 1 9 ? 3.059 -15.344 -5.652 1 92.81 9 ILE B CA 1
ATOM 740 C C . ILE B 1 9 ? 2.154 -14.328 -6.352 1 92.81 9 ILE B C 1
ATOM 742 O O . ILE B 1 9 ? 2.635 -13.445 -7.066 1 92.81 9 ILE B O 1
ATOM 746 N N . VAL B 1 10 ? 0.866 -14.516 -6.254 1 93.56 10 VAL B N 1
ATOM 747 C CA . VAL B 1 10 ? -0.133 -13.547 -6.691 1 93.56 10 VAL B CA 1
ATOM 748 C C . VAL B 1 10 ? -0.795 -12.898 -5.477 1 93.56 10 VAL B C 1
ATOM 750 O O . VAL B 1 10 ? -1.389 -13.594 -4.645 1 93.56 10 VAL B O 1
ATOM 753 N N . LEU B 1 11 ? -0.601 -11.648 -5.402 1 94.75 11 LEU B N 1
ATOM 754 C CA . LEU B 1 11 ? -1.194 -10.898 -4.305 1 94.75 11 LEU B CA 1
ATOM 755 C C . LEU B 1 11 ? -2.273 -9.945 -4.816 1 94.75 11 LEU B C 1
ATOM 757 O O . LEU B 1 11 ? -2.053 -9.211 -5.777 1 94.75 11 LEU B O 1
ATOM 761 N N . ASN B 1 12 ? -3.412 -9.969 -4.199 1 94.19 12 ASN B N 1
ATOM 762 C CA . ASN B 1 12 ? -4.508 -9.031 -4.418 1 94.19 12 ASN B CA 1
ATOM 763 C C . ASN B 1 12 ? -4.742 -8.156 -3.191 1 94.19 12 ASN B C 1
ATOM 765 O O . ASN B 1 12 ? -4.668 -8.633 -2.057 1 94.19 12 ASN B O 1
ATOM 769 N N . THR B 1 13 ? -5.078 -6.965 -3.477 1 95.75 13 THR B N 1
ATOM 770 C CA . THR B 1 13 ? -5.336 -6.09 -2.338 1 95.75 13 THR B CA 1
ATOM 771 C C . THR B 1 13 ? -6.488 -5.137 -2.639 1 95.75 13 THR B C 1
ATOM 773 O O . THR B 1 13 ? -6.625 -4.66 -3.768 1 95.75 13 THR B O 1
ATOM 776 N N . ILE B 1 14 ? -7.309 -4.945 -1.646 1 96.25 14 ILE B N 1
ATOM 777 C CA . ILE B 1 14 ? -8.305 -3.877 -1.621 1 96.25 14 ILE B CA 1
ATOM 778 C C . ILE B 1 14 ? -7.75 -2.674 -0.861 1 96.25 14 ILE B C 1
ATOM 780 O O . ILE B 1 14 ? -7.141 -2.83 0.2 1 96.25 14 ILE B O 1
ATOM 784 N N . PHE B 1 15 ? -7.949 -1.611 -1.442 1 95.38 15 PHE B N 1
ATOM 785 C CA . PHE B 1 15 ? -7.328 -0.409 -0.898 1 95.38 15 PHE B CA 1
ATOM 786 C C . PHE B 1 15 ? -8.281 0.777 -0.984 1 95.38 15 PHE B C 1
ATOM 788 O O . PHE B 1 15 ? -8.93 0.983 -2.01 1 95.38 15 PHE B O 1
ATOM 795 N N . TYR B 1 16 ? -8.422 1.501 0.108 1 94.12 16 TYR B N 1
ATOM 796 C CA . TYR B 1 16 ? -9.125 2.775 0.181 1 94.12 16 TYR B CA 1
ATOM 797 C C . TYR B 1 16 ? -8.32 3.801 0.968 1 94.12 16 TYR B C 1
ATOM 799 O O . TYR B 1 16 ? -7.727 3.475 1.999 1 94.12 16 TYR B O 1
ATOM 807 N N . SER B 1 17 ? -8.305 5.008 0.496 1 94.88 17 SER B N 1
ATOM 808 C CA . SER B 1 17 ? -7.52 6.031 1.188 1 94.88 17 SER B CA 1
ATOM 809 C C . SER B 1 17 ? -8.289 7.344 1.287 1 94.88 17 SER B C 1
ATOM 811 O O . SER B 1 17 ? -9.18 7.609 0.478 1 94.88 17 SER B O 1
ATOM 813 N N . TYR B 1 18 ? -7.93 8.086 2.238 1 92.81 18 TYR B N 1
ATOM 814 C CA . TYR B 1 18 ? -8.375 9.461 2.426 1 92.81 18 TYR B CA 1
ATOM 815 C C . TYR B 1 18 ? -7.258 10.32 2.996 1 92.81 18 TYR B C 1
ATOM 817 O O . TYR B 1 18 ? -6.5 9.875 3.861 1 92.81 18 TYR B O 1
ATOM 825 N N . PHE B 1 19 ? -7.176 11.531 2.379 1 93.81 19 PHE B N 1
ATOM 826 C CA . PHE B 1 19 ? -6.141 12.391 2.943 1 93.81 19 PHE B CA 1
ATOM 827 C C . PHE B 1 19 ? -6.66 13.805 3.145 1 93.81 19 PHE B C 1
ATOM 829 O O . PHE B 1 19 ? -7.656 14.203 2.535 1 93.81 19 PHE B O 1
ATOM 836 N N . TYR B 1 20 ? -6.043 14.531 4.051 1 93.69 20 TYR B N 1
ATOM 837 C CA . TYR B 1 20 ? -6.359 15.922 4.359 1 93.69 20 TYR B CA 1
ATOM 838 C C . TYR B 1 20 ? -5.094 16.719 4.66 1 93.69 20 TYR B C 1
ATOM 840 O O . TYR B 1 20 ? -4.008 16.141 4.781 1 93.69 20 TYR B O 1
ATOM 848 N N . ILE B 1 21 ? -5.309 18.016 4.711 1 93.06 21 ILE B N 1
ATOM 849 C CA . ILE B 1 21 ? -4.211 18.953 4.941 1 93.06 21 ILE B CA 1
ATOM 850 C C . ILE B 1 21 ? -4.32 19.547 6.348 1 93.06 21 ILE B C 1
ATOM 852 O O . ILE B 1 21 ? -5.41 19.906 6.793 1 93.06 21 ILE B O 1
ATOM 856 N N . ILE B 1 22 ? -3.146 19.625 6.992 1 91.5 22 ILE B N 1
ATOM 857 C CA . ILE B 1 22 ? -3.121 20.25 8.312 1 91.5 22 ILE B CA 1
ATOM 858 C C . ILE B 1 22 ? -2.025 21.312 8.352 1 91.5 22 ILE B C 1
ATOM 860 O O . ILE B 1 22 ? -0.998 21.172 7.684 1 91.5 22 ILE B O 1
ATOM 864 N N . PHE B 1 23 ? -2.314 22.328 9.188 1 88.44 23 PHE B N 1
ATOM 865 C CA . PHE B 1 23 ? -1.321 23.375 9.398 1 88.44 23 PHE B CA 1
ATOM 866 C C . PHE B 1 23 ? -0.722 23.281 10.797 1 88.44 23 PHE B C 1
ATOM 868 O O . PHE B 1 23 ? 0.353 23.812 11.055 1 88.44 23 PHE B O 1
ATOM 875 N N . ASN B 1 24 ? -1.528 22.578 11.68 1 83.69 24 ASN B N 1
ATOM 876 C CA . ASN B 1 24 ? -1.021 22.328 13.023 1 83.69 24 ASN B CA 1
ATOM 877 C C . ASN B 1 24 ? -0.369 20.953 13.125 1 83.69 24 ASN B C 1
ATOM 879 O O . ASN B 1 24 ? -1.056 19.922 13.078 1 83.69 24 ASN B O 1
ATOM 883 N N . PHE B 1 25 ? 0.834 20.875 13.391 1 82.94 25 PHE B N 1
ATOM 884 C CA . PHE B 1 25 ? 1.638 19.672 13.289 1 82.94 25 PHE B CA 1
ATOM 885 C C . PHE B 1 25 ? 1.602 18.891 14.602 1 82.94 25 PHE B C 1
ATOM 887 O O . PHE B 1 25 ? 2.137 17.781 14.68 1 82.94 25 PHE B O 1
ATOM 894 N N . GLU B 1 26 ? 0.929 19.406 15.539 1 81.75 26 GLU B N 1
ATOM 895 C CA . GLU B 1 26 ? 0.938 18.781 16.859 1 81.75 26 GLU B CA 1
ATOM 896 C C . GLU B 1 26 ? 0.006 17.562 16.906 1 81.75 26 GLU B C 1
ATOM 898 O O . GLU B 1 26 ? 0.179 16.672 17.734 1 81.75 26 GLU B O 1
ATOM 903 N N . TYR B 1 27 ? -0.931 17.609 16 1 77.75 27 TYR B N 1
ATOM 904 C CA . TYR B 1 27 ? -1.894 16.516 16.031 1 77.75 27 TYR B CA 1
ATOM 905 C C . TYR B 1 27 ? -2.029 15.875 14.656 1 77.75 27 TYR B C 1
ATOM 907 O O . TYR B 1 27 ? -2.504 16.5 13.711 1 77.75 27 TYR B O 1
ATOM 915 N N . THR B 1 28 ? -1.501 14.617 14.555 1 79.12 28 THR B N 1
ATOM 916 C CA . THR B 1 28 ? -1.523 13.992 13.234 1 79.12 28 THR B CA 1
ATOM 917 C C . THR B 1 28 ? -2.225 12.641 13.289 1 79.12 28 THR B C 1
ATOM 919 O O . THR B 1 28 ? -2.357 11.961 12.273 1 79.12 28 THR B O 1
ATOM 922 N N . SER B 1 29 ? -2.719 12.195 14.445 1 78.62 29 SER B N 1
ATOM 923 C CA . SER B 1 29 ? -3.371 10.891 14.555 1 78.62 29 SER B CA 1
ATOM 924 C C . SER B 1 29 ? -4.789 10.938 13.992 1 78.62 29 SER B C 1
ATOM 926 O O . SER B 1 29 ? -5.398 12.008 13.914 1 78.62 29 SER B O 1
ATOM 928 N N . PRO B 1 30 ? -5.301 9.766 13.586 1 76 30 PRO B N 1
ATOM 929 C CA . PRO B 1 30 ? -6.691 9.742 13.125 1 76 30 PRO B CA 1
ATOM 930 C C . PRO B 1 30 ? -7.652 10.398 14.117 1 76 30 PRO B C 1
ATOM 932 O O . PRO B 1 30 ? -7.531 10.195 15.328 1 76 30 PRO B O 1
ATOM 935 N N . GLY B 1 31 ? -8.555 11.258 13.586 1 74.56 31 GLY B N 1
ATOM 936 C CA . GLY B 1 31 ? -9.523 11.945 14.43 1 74.56 31 GLY B CA 1
ATOM 937 C C . GLY B 1 31 ? -9.141 13.375 14.742 1 74.56 31 GLY B C 1
ATOM 938 O O . GLY B 1 31 ? -9.938 14.133 15.297 1 74.56 31 GLY B O 1
ATOM 939 N N . CYS B 1 32 ? -7.914 13.742 14.516 1 78.88 32 CYS B N 1
ATOM 940 C CA . CYS B 1 32 ? -7.488 15.117 14.766 1 78.88 32 CYS B CA 1
ATOM 941 C C . CYS B 1 32 ? -8.133 16.078 13.773 1 78.88 32 CYS B C 1
ATOM 943 O O . CYS B 1 32 ? -8.438 15.688 12.641 1 78.88 32 CYS B O 1
ATOM 945 N N . PRO B 1 33 ? -8.406 17.297 14.273 1 81 33 PRO B N 1
ATOM 946 C CA . PRO B 1 33 ? -8.961 18.297 13.352 1 81 33 PRO B CA 1
ATOM 947 C C . PRO B 1 33 ? -8.055 18.562 12.148 1 81 33 PRO B C 1
ATOM 949 O O . PRO B 1 33 ? -6.828 18.547 12.281 1 81 33 PRO B O 1
ATOM 952 N N . PHE B 1 34 ? -8.758 18.547 11.016 1 82.5 34 PHE B N 1
ATOM 953 C CA . PHE B 1 34 ? -7.992 18.875 9.82 1 82.5 34 PHE B CA 1
ATOM 954 C C . PHE B 1 34 ? -8.336 20.281 9.344 1 82.5 34 PHE B C 1
ATOM 956 O O . PHE B 1 34 ? -9.328 20.875 9.773 1 82.5 34 PHE B O 1
ATOM 963 N N . THR B 1 35 ? -7.434 20.859 8.57 1 87.38 35 THR B N 1
ATOM 964 C CA . THR B 1 35 ? -7.629 22.203 8.039 1 87.38 35 THR B CA 1
ATOM 965 C C . THR B 1 35 ? -8.57 22.188 6.84 1 87.38 35 THR B C 1
ATOM 967 O O . THR B 1 35 ? -9.555 22.922 6.801 1 87.38 35 THR B O 1
ATOM 970 N N . ARG B 1 36 ? -8.227 21.344 5.859 1 90.75 36 ARG B N 1
ATOM 971 C CA . ARG B 1 36 ? -9.086 21.203 4.691 1 90.75 36 ARG B CA 1
ATOM 972 C C . ARG B 1 36 ? -8.922 19.828 4.047 1 90.75 36 ARG B C 1
ATOM 974 O O . ARG B 1 36 ? -7.902 19.172 4.25 1 90.75 36 ARG B O 1
ATOM 981 N N . PRO B 1 37 ? -9.992 19.484 3.254 1 91.25 37 PRO B N 1
ATOM 982 C CA . PRO B 1 37 ? -9.844 18.25 2.488 1 91.25 37 PRO B CA 1
ATOM 983 C C . PRO B 1 37 ? -8.727 18.328 1.452 1 91.25 37 PRO B C 1
ATOM 985 O O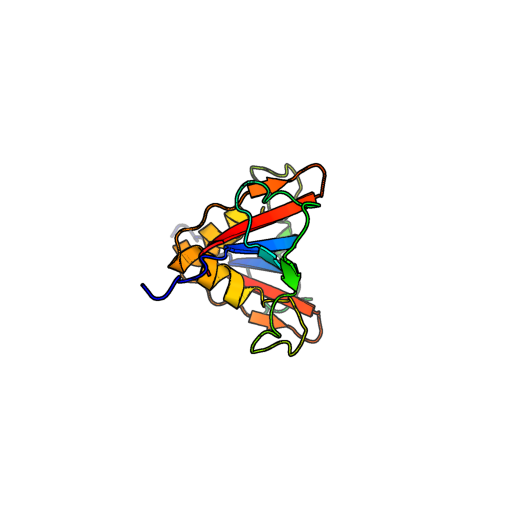 . PRO B 1 37 ? -8.242 19.422 1.142 1 91.25 37 PRO B O 1
ATOM 988 N N . GLY B 1 38 ? -8.273 17.141 1.056 1 90.5 38 GLY B N 1
ATOM 989 C CA . GLY B 1 38 ? -7.316 17.062 -0.036 1 90.5 38 GLY B CA 1
ATOM 990 C C . GLY B 1 38 ? -7.91 17.453 -1.377 1 90.5 38 GLY B C 1
ATOM 991 O O . GLY B 1 38 ? -9.117 17.328 -1.591 1 90.5 38 GLY B O 1
ATOM 992 N N . ASP B 1 39 ? -7.047 17.891 -2.174 1 87.38 39 ASP B N 1
ATOM 993 C CA . ASP B 1 39 ? -7.473 18.188 -3.537 1 87.38 39 ASP B CA 1
ATOM 994 C C . ASP B 1 39 ? -7.789 16.906 -4.305 1 87.38 39 ASP B C 1
ATOM 996 O O . ASP B 1 39 ? -7.336 15.82 -3.93 1 87.38 39 ASP B O 1
ATOM 1000 N N . PRO B 1 40 ? -8.734 17.047 -5.332 1 82.94 40 PRO B N 1
ATOM 1001 C CA . PRO B 1 40 ? -8.953 15.859 -6.164 1 82.94 40 PRO B CA 1
ATOM 1002 C C . PRO B 1 40 ? -7.656 15.305 -6.754 1 82.94 40 PRO B C 1
ATOM 1004 O O . PRO B 1 40 ? -6.766 16.078 -7.129 1 82.94 40 PRO B O 1
ATOM 1007 N N . GLY B 1 41 ? -7.555 13.953 -6.629 1 70.81 41 GLY B N 1
ATOM 1008 C CA . GLY B 1 41 ? -6.398 13.312 -7.234 1 70.81 41 GLY B CA 1
ATOM 1009 C C . GLY B 1 41 ? -6.441 13.312 -8.75 1 70.81 41 GLY B C 1
ATOM 1010 O O . GLY B 1 41 ? -7.496 13.539 -9.352 1 70.81 41 GLY B O 1
ATOM 1011 N N . PRO B 1 42 ? -5.227 13.234 -9.289 1 65.06 42 PRO B N 1
ATOM 1012 C CA . PRO B 1 42 ? -5.168 13.305 -10.75 1 65.06 42 PRO B CA 1
ATOM 1013 C C . PRO B 1 42 ? -5.941 12.18 -11.43 1 65.06 42 PRO B C 1
ATOM 1015 O O . PRO B 1 42 ? -6.332 12.305 -12.594 1 65.06 42 PRO B O 1
ATOM 1018 N N . TYR B 1 43 ? -6.168 11.039 -10.711 1 61.22 43 TYR B N 1
ATOM 1019 C CA . TYR B 1 43 ? -6.746 9.914 -11.445 1 61.22 43 TYR B CA 1
ATOM 1020 C C . TYR B 1 43 ? -8.188 9.664 -11.023 1 61.22 43 TYR B C 1
ATOM 1022 O O . TYR B 1 43 ? -8.969 9.086 -11.773 1 61.22 43 TYR B O 1
ATOM 1030 N N . THR B 1 44 ? -8.508 9.875 -9.766 1 63.66 44 THR B N 1
ATOM 1031 C CA . THR B 1 44 ? -9.812 9.453 -9.273 1 63.66 44 THR B CA 1
ATOM 1032 C C . THR B 1 44 ? -10.828 10.586 -9.391 1 63.66 44 THR B C 1
ATOM 1034 O O . THR B 1 44 ? -12.039 10.352 -9.328 1 63.66 44 THR B O 1
ATOM 1037 N N . ASN B 1 45 ? -10.453 11.719 -9.781 1 71.69 45 ASN B N 1
ATOM 1038 C CA . ASN B 1 45 ? -11.312 12.891 -9.695 1 71.69 45 ASN B CA 1
ATOM 1039 C C . ASN B 1 45 ? -12.117 12.906 -8.398 1 71.69 45 ASN B C 1
ATOM 1041 O O . ASN B 1 45 ? -13.203 13.492 -8.336 1 71.69 45 ASN B O 1
ATOM 1045 N N . LEU B 1 46 ? -11.781 11.984 -7.547 1 82.25 46 LEU B N 1
ATOM 1046 C CA . LEU B 1 46 ? -12.391 11.961 -6.223 1 82.25 46 LEU B CA 1
ATOM 1047 C C . LEU B 1 46 ? -11.586 12.797 -5.234 1 82.25 46 LEU B C 1
ATOM 1049 O O . LEU B 1 46 ? -10.352 12.719 -5.215 1 82.25 46 LEU B O 1
ATOM 1053 N N . ILE B 1 47 ? -12.273 13.617 -4.555 1 89.69 47 ILE B N 1
ATOM 1054 C CA . ILE B 1 47 ? -11.664 14.477 -3.549 1 89.69 47 ILE B CA 1
ATOM 1055 C C . ILE B 1 47 ? -11.023 13.617 -2.459 1 89.69 47 ILE B C 1
ATOM 1057 O O . ILE B 1 47 ? -11.602 12.617 -2.033 1 89.69 47 ILE B O 1
ATOM 1061 N N . SER B 1 48 ? -9.836 14 -2.043 1 93.25 48 SER B N 1
ATOM 1062 C CA . SER B 1 48 ? -9.18 13.523 -0.831 1 93.25 48 SER B CA 1
ATOM 1063 C C . SER B 1 48 ? -8.805 12.055 -0.948 1 93.25 48 SER B C 1
ATOM 1065 O O . SER B 1 48 ? -8.68 11.359 0.062 1 93.25 48 SER B O 1
ATOM 1067 N N . THR B 1 49 ? -8.664 11.516 -2.217 1 92.88 49 THR B N 1
ATOM 1068 C CA . THR B 1 49 ? -8.25 10.133 -2.416 1 92.88 49 THR B CA 1
ATOM 1069 C C . THR B 1 49 ? -6.977 10.07 -3.256 1 92.88 49 THR B C 1
ATOM 1071 O O . THR B 1 49 ? -6.738 10.93 -4.102 1 92.88 49 THR B O 1
ATOM 1074 N N . LEU B 1 50 ? -6.094 9.117 -3.051 1 92.75 50 LEU B N 1
ATOM 1075 C CA . LEU B 1 50 ? -4.938 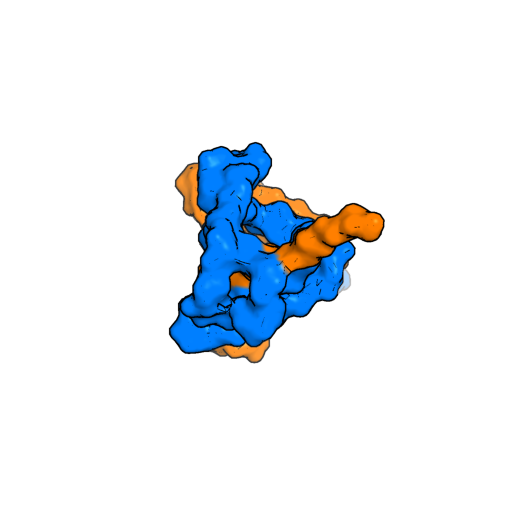8.758 -3.867 1 92.75 50 LEU B CA 1
ATOM 1076 C C . LEU B 1 50 ? -4.98 7.285 -4.25 1 92.75 50 LEU B C 1
ATOM 1078 O O . LEU B 1 50 ? -5.48 6.453 -3.49 1 92.75 50 LEU B O 1
ATOM 1082 N N . SER B 1 51 ? -4.527 7.027 -5.422 1 92.56 51 SER B N 1
ATOM 1083 C CA . SER B 1 51 ? -4.449 5.629 -5.836 1 92.56 51 SER B CA 1
ATOM 1084 C C . SER B 1 51 ? -3.389 4.875 -5.039 1 92.56 51 SER B C 1
ATOM 1086 O O . SER B 1 51 ? -2.49 5.488 -4.457 1 92.56 51 SER B O 1
ATOM 1088 N N . PHE B 1 52 ? -3.475 3.602 -5.023 1 95.5 52 PHE B N 1
ATOM 1089 C CA . PHE B 1 52 ? -2.496 2.738 -4.375 1 95.5 52 PHE B CA 1
ATOM 1090 C C . PHE B 1 52 ? -1.104 2.967 -4.953 1 95.5 52 PHE B C 1
ATOM 1092 O O . PHE B 1 52 ? -0.143 3.164 -4.207 1 95.5 52 PHE B O 1
ATOM 1099 N N . LYS B 1 53 ? -1.016 3.049 -6.258 1 93.75 53 LYS B N 1
ATOM 1100 C CA . LYS B 1 53 ? 0.262 3.277 -6.926 1 93.75 53 LYS B CA 1
ATOM 1101 C C . LYS B 1 53 ? 0.877 4.605 -6.496 1 93.75 53 LYS B C 1
ATOM 1103 O O . LYS B 1 53 ? 2.07 4.676 -6.195 1 93.75 53 LYS B O 1
ATOM 1108 N N . LYS B 1 54 ? 0.098 5.633 -6.508 1 93.12 54 LYS B N 1
ATOM 1109 C CA . LYS B 1 54 ? 0.594 6.953 -6.137 1 93.12 54 LYS B CA 1
ATOM 1110 C C . LYS B 1 54 ? 1.071 6.977 -4.688 1 93.12 54 LYS B C 1
ATOM 1112 O O . LYS B 1 54 ? 2.049 7.652 -4.363 1 93.12 54 LYS B O 1
ATOM 1117 N N . ILE B 1 55 ? 0.363 6.258 -3.824 1 95.75 55 ILE B N 1
ATOM 1118 C CA . ILE B 1 55 ? 0.745 6.227 -2.416 1 95.75 55 ILE B CA 1
ATOM 1119 C C . ILE B 1 55 ? 2.09 5.523 -2.262 1 95.75 55 ILE B C 1
ATOM 1121 O O . ILE B 1 55 ? 2.973 6.004 -1.547 1 95.75 55 ILE B O 1
ATOM 1125 N N . ILE B 1 56 ? 2.295 4.414 -2.934 1 96.19 56 ILE B N 1
ATOM 1126 C CA . ILE B 1 56 ? 3.564 3.699 -2.873 1 96.19 56 ILE B CA 1
ATOM 1127 C C . ILE B 1 56 ? 4.688 4.594 -3.395 1 96.19 56 ILE B C 1
ATOM 1129 O O . ILE B 1 56 ? 5.754 4.68 -2.781 1 96.19 56 ILE B O 1
ATOM 1133 N N . GLU B 1 57 ? 4.48 5.277 -4.504 1 94.69 57 GLU B N 1
ATOM 1134 C CA . GLU B 1 57 ? 5.461 6.211 -5.043 1 94.69 57 GLU B CA 1
ATOM 1135 C C . GLU B 1 57 ? 5.805 7.297 -4.023 1 94.69 57 GLU B C 1
ATOM 1137 O O . GLU B 1 57 ? 6.977 7.648 -3.855 1 94.69 57 GLU B O 1
ATOM 1142 N N . THR B 1 58 ? 4.785 7.863 -3.398 1 95.06 58 THR B N 1
ATO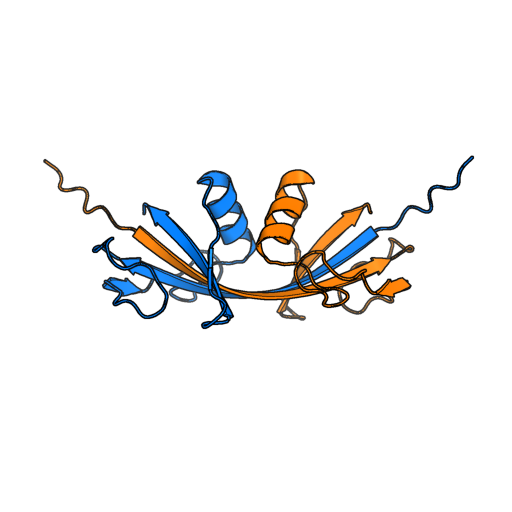M 1143 C CA . THR B 1 58 ? 4.957 8.93 -2.416 1 95.06 58 THR B CA 1
ATOM 1144 C C . THR B 1 58 ? 5.797 8.445 -1.236 1 95.06 58 THR B C 1
ATOM 1146 O O . THR B 1 58 ? 6.727 9.133 -0.808 1 95.06 58 THR B O 1
ATOM 1149 N N . ILE B 1 59 ? 5.453 7.266 -0.703 1 97.12 59 ILE B N 1
ATOM 1150 C CA . ILE B 1 59 ? 6.168 6.688 0.433 1 97.12 59 ILE B CA 1
ATOM 1151 C C . ILE B 1 59 ? 7.633 6.48 0.068 1 97.12 59 ILE B C 1
ATOM 1153 O O . ILE B 1 59 ? 8.531 6.848 0.834 1 97.12 59 ILE B O 1
ATOM 1157 N N . ASN B 1 60 ? 7.906 5.914 -1.084 1 95.62 60 ASN B N 1
ATOM 1158 C CA . ASN B 1 60 ? 9.266 5.625 -1.523 1 95.62 60 ASN B CA 1
ATOM 1159 C C . ASN B 1 60 ? 10.055 6.902 -1.785 1 95.62 60 ASN B C 1
ATOM 1161 O O . ASN B 1 60 ? 11.203 7.031 -1.346 1 95.62 60 ASN B O 1
ATOM 1165 N N . PHE B 1 61 ? 9.461 7.785 -2.463 1 95.12 61 PHE B N 1
ATOM 1166 C CA . PHE B 1 61 ? 10.141 9.008 -2.867 1 95.12 61 PHE B CA 1
ATOM 1167 C C . PHE B 1 61 ? 10.523 9.844 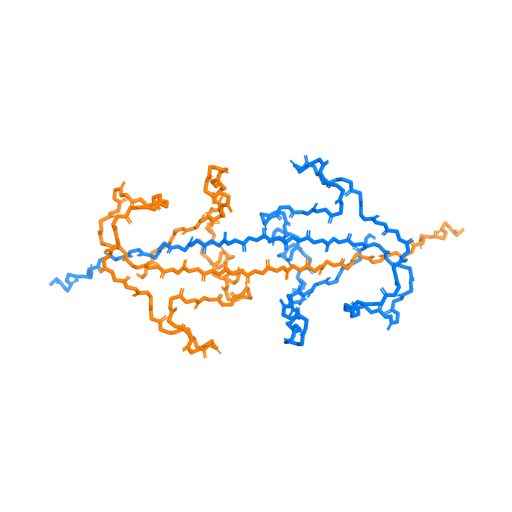-1.65 1 95.12 61 PHE B C 1
ATOM 1169 O O . PHE B 1 61 ? 11.602 10.438 -1.611 1 95.12 61 PHE B O 1
ATOM 1176 N N . ASN B 1 62 ? 9.641 9.898 -0.62 1 95.69 62 ASN B N 1
ATOM 1177 C CA . ASN B 1 62 ? 9.836 10.773 0.533 1 95.69 62 ASN B CA 1
ATOM 1178 C C . ASN B 1 62 ? 10.398 10.008 1.726 1 95.69 62 ASN B C 1
ATOM 1180 O O . ASN B 1 62 ? 10.562 10.57 2.811 1 95.69 62 ASN B O 1
ATOM 1184 N N . ASN B 1 63 ? 10.633 8.695 1.523 1 95.88 63 ASN B N 1
ATOM 1185 C CA . ASN B 1 63 ? 11.156 7.863 2.604 1 95.88 63 ASN B CA 1
ATOM 1186 C C . ASN B 1 63 ? 10.297 7.984 3.861 1 95.88 63 ASN B C 1
ATOM 1188 O O . ASN B 1 63 ? 10.82 8.242 4.949 1 95.88 63 ASN B O 1
ATOM 1192 N N . ILE B 1 64 ? 9.109 7.797 3.723 1 96.75 64 ILE B N 1
ATOM 1193 C CA . ILE B 1 64 ? 8.125 8.031 4.777 1 96.75 64 ILE B CA 1
ATOM 1194 C C . ILE B 1 64 ? 7.984 6.781 5.641 1 96.75 64 ILE B C 1
ATOM 1196 O O . ILE B 1 64 ? 7.992 5.66 5.125 1 96.75 64 ILE B O 1
ATOM 1200 N N . ILE B 1 65 ? 7.734 7.004 6.91 1 95.81 65 ILE B N 1
ATOM 1201 C CA . ILE B 1 65 ? 7.418 5.926 7.84 1 95.81 65 ILE B CA 1
ATOM 1202 C C . ILE B 1 65 ? 5.914 5.668 7.836 1 95.81 65 ILE B C 1
ATOM 1204 O O . ILE B 1 65 ? 5.117 6.609 7.887 1 95.81 65 ILE B O 1
ATOM 1208 N N . ILE B 1 66 ? 5.543 4.414 7.723 1 96.5 66 ILE B N 1
ATOM 1209 C CA . ILE B 1 66 ? 4.145 3.998 7.805 1 96.5 66 ILE B CA 1
ATOM 1210 C C . ILE B 1 66 ? 3.789 3.678 9.258 1 96.5 66 ILE B C 1
ATOM 1212 O O . ILE B 1 66 ? 4.523 2.959 9.938 1 96.5 66 ILE B O 1
ATOM 1216 N N . ILE B 1 67 ? 2.764 4.18 9.789 1 94.62 67 ILE B N 1
ATOM 1217 C CA . ILE B 1 67 ? 2.287 3.93 11.141 1 94.62 67 ILE B CA 1
ATOM 1218 C C . ILE B 1 67 ? 1.003 3.104 11.094 1 94.62 67 ILE B C 1
ATOM 1220 O O . ILE B 1 67 ? 0.069 3.441 10.359 1 94.62 67 ILE B O 1
ATOM 1224 N N . TRP B 1 68 ? 0.925 2.012 11.797 1 95.38 68 TRP B N 1
ATOM 1225 C CA . TRP B 1 68 ? -0.288 1.213 11.93 1 95.38 68 TRP B CA 1
ATOM 1226 C C . TRP B 1 68 ? -1.047 1.592 13.203 1 95.38 68 TRP B C 1
ATOM 1228 O O . TRP B 1 68 ? -0.494 1.542 14.305 1 95.38 68 TRP B O 1
ATOM 1238 N N . ASP B 1 69 ? -2.24 1.996 13.039 1 93.44 69 ASP B N 1
ATOM 1239 C CA . ASP B 1 69 ? -3.166 2.229 14.141 1 93.44 69 ASP B CA 1
ATOM 1240 C C . ASP B 1 69 ? -4.105 1.04 14.328 1 93.44 69 ASP B C 1
ATOM 1242 O O . ASP B 1 69 ? -5.086 0.893 13.594 1 93.44 69 ASP B O 1
ATOM 1246 N N . GLU B 1 70 ? -3.898 0.289 15.328 1 92.31 70 GLU B N 1
ATOM 1247 C CA . GLU B 1 70 ? -4.664 -0.931 15.57 1 92.31 70 GLU B CA 1
ATOM 1248 C C . GLU B 1 70 ? -6.109 -0.612 15.93 1 92.31 70 GLU B C 1
ATOM 1250 O O . GLU B 1 70 ? -7.031 -1.307 15.5 1 92.31 70 GLU B O 1
ATOM 1255 N N . THR B 1 71 ? -6.27 0.457 16.734 1 92.69 71 THR B N 1
ATOM 1256 C CA . THR B 1 71 ? -7.602 0.818 17.203 1 92.69 71 THR B CA 1
ATOM 1257 C C . THR B 1 71 ? -8.484 1.246 16.031 1 92.69 71 THR B C 1
ATOM 1259 O O . THR B 1 71 ? -9.609 0.768 15.891 1 92.69 71 THR B O 1
ATOM 1262 N N . ALA B 1 72 ? -7.945 2.072 15.156 1 92.69 72 ALA B N 1
ATOM 1263 C CA . ALA B 1 72 ? -8.711 2.572 14.016 1 92.69 72 ALA B CA 1
ATOM 1264 C C . ALA B 1 72 ? -8.633 1.606 12.844 1 92.69 72 ALA B C 1
ATOM 1266 O O . ALA B 1 72 ? -9.367 1.757 11.859 1 92.69 72 ALA B O 1
ATOM 1267 N N . ALA B 1 73 ? -7.742 0.591 12.914 1 93.06 73 ALA B N 1
ATOM 1268 C CA . ALA B 1 73 ? -7.508 -0.397 11.859 1 93.06 73 ALA B CA 1
ATOM 1269 C C . ALA B 1 73 ? -7.129 0.278 10.547 1 93.06 73 ALA B C 1
ATOM 1271 O O . ALA B 1 73 ? -7.68 -0.05 9.492 1 93.06 73 ALA B O 1
ATOM 1272 N N . VAL B 1 74 ? -6.234 1.298 10.625 1 94.81 74 VAL B N 1
ATOM 1273 C CA . VAL B 1 74 ? -5.738 1.989 9.438 1 94.81 74 VAL B CA 1
ATOM 1274 C C . VAL B 1 74 ? -4.227 2.162 9.539 1 94.81 74 VAL B C 1
ATOM 1276 O O . VAL B 1 74 ? -3.664 2.168 10.633 1 94.81 74 VAL B O 1
ATOM 1279 N N . ASN B 1 75 ? -3.607 2.195 8.352 1 95.88 75 ASN B N 1
ATOM 1280 C CA . ASN B 1 75 ? -2.268 2.76 8.234 1 95.88 75 ASN B CA 1
ATOM 1281 C C . ASN B 1 75 ? -2.312 4.258 7.957 1 95.88 75 ASN B C 1
ATOM 1283 O O . ASN B 1 75 ? -3.162 4.73 7.199 1 95.88 75 ASN B O 1
ATOM 1287 N N . TYR B 1 76 ? -1.426 4.977 8.547 1 95 76 TYR B N 1
ATOM 1288 C CA . T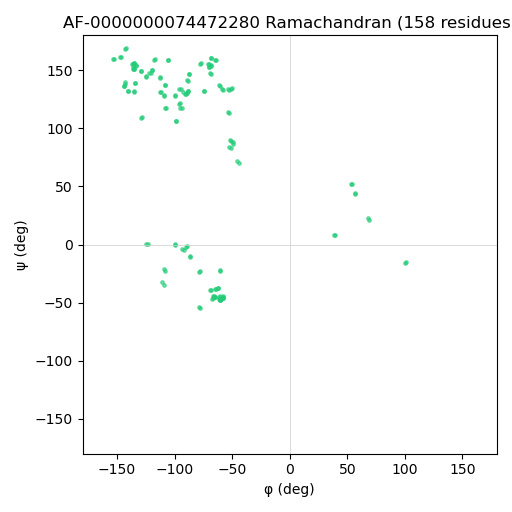YR B 1 76 ? -1.37 6.375 8.141 1 95 76 TYR B CA 1
ATOM 1289 C C . TYR B 1 76 ? 0.072 6.832 7.957 1 95 76 TYR B C 1
ATOM 1291 O O . TYR B 1 76 ? 0.997 6.23 8.508 1 95 76 TYR B O 1
ATOM 1299 N N . ILE B 1 77 ? 0.231 7.77 7.129 1 95.75 77 ILE B N 1
ATOM 1300 C CA . ILE B 1 77 ? 1.509 8.398 6.812 1 95.75 77 ILE B CA 1
ATOM 1301 C C . ILE B 1 77 ? 1.353 9.914 6.816 1 95.75 77 ILE B C 1
ATOM 1303 O O . ILE B 1 77 ? 0.244 10.43 6.656 1 95.75 77 ILE B O 1
ATOM 1307 N N . ILE B 1 78 ? 2.449 10.57 7.07 1 94.69 78 ILE B N 1
ATOM 1308 C CA . ILE B 1 78 ? 2.482 12.031 7.125 1 94.69 78 ILE B CA 1
ATOM 1309 C C . ILE B 1 78 ? 3.707 12.547 6.375 1 94.69 78 ILE B C 1
ATOM 1311 O O . ILE B 1 78 ? 4.812 12.023 6.543 1 94.69 78 ILE B O 1
ATOM 1315 N N . TRP B 1 79 ? 3.461 13.531 5.496 1 94.31 79 TRP B N 1
ATOM 1316 C CA . TRP B 1 79 ? 4.602 14.148 4.836 1 94.31 79 TRP B CA 1
ATOM 1317 C C . TRP B 1 79 ? 4.34 15.633 4.574 1 94.31 79 TRP B C 1
ATOM 1319 O O . TRP B 1 79 ? 3.195 16.094 4.645 1 94.31 79 TRP B O 1
ATOM 1329 N N . ASN B 1 80 ? 5.371 16.328 4.348 1 90.88 80 ASN B N 1
ATOM 1330 C CA . ASN B 1 80 ? 5.273 17.75 4.098 1 90.88 80 ASN B CA 1
ATOM 1331 C C . ASN B 1 80 ? 4.727 18.047 2.703 1 90.88 80 ASN B C 1
ATOM 1333 O O . ASN B 1 80 ? 5.07 17.359 1.742 1 90.88 80 ASN B O 1
ATOM 1337 N N . ASN B 1 81 ? 3.779 18.938 2.705 1 84.06 81 ASN B N 1
ATOM 1338 C CA . ASN B 1 81 ? 3.188 19.391 1.452 1 84.06 81 ASN B CA 1
ATOM 1339 C C . ASN B 1 81 ? 4.062 20.438 0.771 1 84.06 81 ASN B C 1
ATOM 1341 O O . ASN B 1 81 ? 4.641 21.297 1.437 1 84.06 81 ASN B O 1
#

Organism: Aspergillus tubingensis (strain CBS 134.48) (NCBI:txid767770)

InterPro domains:
  IPR029070 Chitinase insertion domain superfamily [G3DSA:3.10.50.10] (16-81)
  IPR029070 Chitinase insertion domain superfamily [SSF54556] (19-81)

Nearest PDB structures (foldseek):
  5wvg-assembly1_A  TM=7.982E-01  e=4.327E-01  Ostrinia furnacalis
  5y2b-assembly1_A  TM=7.672E-01  e=5.930E-01  Ostrinia furnacalis
  5y2a-assembly1_B  TM=7.689E-01  e=9.219E-01  Ostrinia furnacalis
  3cz8-assembly1_B  TM=6.612E-01  e=1.731E+00  Bacillus subtilis subsp. subtilis str. 168
  3cz8-assembly1_A  TM=6.629E-01  e=3.053E+00  Bacillus subtilis subsp. subtilis str. 168

Solvent-accessible surface area (backbone atoms only — not comparable to full-atom values): 9479 Å² total; per-residue (Å²): 127,85,75,73,77,67,33,32,35,41,36,40,29,43,76,48,47,40,33,29,31,30,70,60,83,86,51,79,55,92,88,47,82,65,70,42,76,31,64,58,23,96,83,67,72,32,67,18,30,62,54,69,67,58,49,53,51,50,36,64,75,65,68,51,68,79,43,77,37,76,90,78,59,32,40,34,40,65,47,79,99,126,82,76,72,77,67,32,33,36,42,37,40,30,42,76,49,46,42,33,30,31,30,70,61,83,87,49,79,58,93,88,47,82,64,72,43,77,31,65,59,25,95,81,69,73,34,66,17,33,64,54,70,66,57,49,54,50,50,36,62,75,66,68,49,69,78,42,80,38,76,90,79,59,30,39,34,39,65,48,80,100

Sequence (162 aa):
QVRVNLSQIVLNTIFYSYFYIIFNFEYTSPGCPFTRPGDPGPYTNLISTLSFKKIIETINFNNIIIIWDETAAVNYIIWNNQVRVNLSQIVLNTIFYSYFYIIFNFEYTSPGCPFTRPGDPGPYTNLISTLSFKKIIETINFNNIIIIWDETAAVNYIIWNN

Foldseek 3Di:
DPPPVDDDDDDDDDDWFFAAAAPDPPDDDPPDDGDGWADQDPPPSDTRTDDPVVVVVVCVVQVWDWDADPVVRDIDTDDDD/DPPPVDDDDDDDDDDWFFAAAAPDPPDDDPPDDGDGWADQDPPPSDTRTDDPVVVVVVCVVQVWDWDADPVV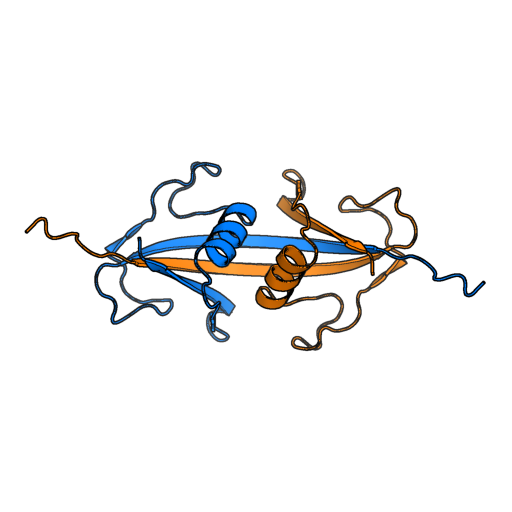RDIDTDDDD

pLDDT: mean 87.31, std 11.47, range [42.84, 97.12]

Radius of gyration: 18.08 Å; Cα contacts (8 Å, |Δi|>4): 298; chains: 2; bounding box: 33×68×35 Å